Protein AF-A0A502JQS4-F1 (afdb_monomer)

Radius of gyration: 18.23 Å; Cα contacts (8 Å, |Δi|>4): 232; chains: 1; bounding box: 52×26×52 Å

pLDDT: mean 88.67, std 12.12, range [51.81, 98.12]

Secondary structure (DSSP, 8-state):
-HHHHHHHHHHTT--EEEEEEEEEEE-SS---TT-TTEEEEEEEEEEEEEEEESS---HHHHHHHHHTTSTTEEEEEEEEEEEEEETTEEEEEEEEEEEEETTSTT--

Organism: Haemophilus haemolyticus (NCBI:txid726)

Nearest PDB structures (foldseek):
  5crf-assembly1_A  TM=4.486E-01  e=1.349E+00  Mycobacterium tuberculosis H37Rv
  2c6w-assembly1_B  TM=3.025E-01  e=1.522E+00  Streptococcus pneumoniae R6
  1uyo-assembly1_X  TM=6.216E-01  e=7.267E+00  Neisseria meningitidis
  2olv-assembly2_B  TM=3.855E-01  e=5.380E+00  Staphylococcus aureus
  8yjx-assembly1_A  TM=2.049E-01  e=3.750E+00  Campylobacter jejuni

Solvent-accessible surface area (backbone atoms only — not comparable to full-atom values): 5845 Å² total; per-residue (Å²): 113,74,70,59,56,52,56,56,55,55,64,62,63,53,68,48,75,47,76,76,48,78,32,72,64,47,65,90,56,94,74,70,83,84,54,88,42,67,44,73,41,81,90,46,72,38,68,10,60,22,74,24,72,84,49,86,50,43,63,62,51,2,47,46,50,24,29,62,76,38,90,42,33,59,21,26,30,68,19,40,37,30,40,41,38,41,70,64,33,31,25,26,39,26,35,22,20,37,26,29,35,42,78,43,92,96,32,125

Mean predicted aligned error: 6.38 Å

Foldseek 3Di:
DVVVVVVVVVVLFDKDKFWPDWDQKFFPADDDPPQPQKDWPQVDKFKFKFKDQQDDEDPNRRQCRRQVVDPQFGIFGRKIWMWIDGNRMTIIMIIGTTIGGCPDPPRD

Structure (mmCIF, N/CA/C/O backbone):
data_AF-A0A502JQS4-F1
#
_entry.id   AF-A0A502JQS4-F1
#
loop_
_atom_site.group_PDB
_atom_site.id
_atom_site.type_symbol
_atom_site.label_atom_id
_atom_site.label_alt_id
_atom_site.label_comp_id
_atom_site.label_asym_id
_atom_site.label_entity_id
_atom_site.label_seq_id
_atom_site.pdbx_PDB_ins_code
_atom_site.Cartn_x
_atom_site.Cartn_y
_atom_site.Cartn_z
_atom_site.occupancy
_atom_site.B_iso_or_equiv
_atom_site.auth_seq_id
_atom_site.auth_comp_id
_atom_site.auth_asym_id
_atom_site.auth_atom_id
_atom_site.pdbx_PDB_model_num
ATOM 1 N N . MET A 1 1 ? 30.132 -11.925 -33.003 1.00 51.81 1 MET A N 1
ATOM 2 C CA . MET A 1 1 ? 29.009 -10.979 -33.219 1.00 51.81 1 MET A CA 1
ATOM 3 C C . MET A 1 1 ? 27.656 -11.490 -32.724 1.00 51.81 1 MET A C 1
ATOM 5 O O . MET A 1 1 ? 27.009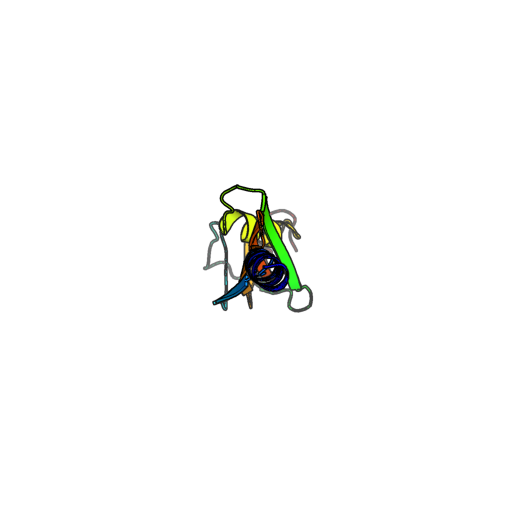 -10.747 -32.005 1.00 51.81 1 MET A O 1
ATOM 9 N N . LYS A 1 2 ? 27.235 -12.734 -33.017 1.00 53.19 2 LYS A N 1
ATOM 10 C CA . LYS A 1 2 ? 25.932 -13.275 -32.558 1.00 53.19 2 LYS A CA 1
ATOM 11 C C . LYS A 1 2 ? 25.766 -13.287 -31.022 1.00 53.19 2 LYS A C 1
ATOM 13 O O . LYS A 1 2 ? 24.746 -12.831 -30.525 1.00 53.19 2 LYS A O 1
ATOM 18 N N . SER A 1 3 ? 26.798 -13.691 -30.270 1.00 59.62 3 SER A N 1
ATOM 19 C CA . SER A 1 3 ? 26.733 -13.738 -28.794 1.00 59.62 3 SER A CA 1
ATOM 20 C C . SER A 1 3 ? 26.662 -12.371 -28.106 1.00 59.62 3 SER A C 1
ATOM 22 O O . SER A 1 3 ? 26.112 -12.282 -27.015 1.00 59.62 3 SER A O 1
ATOM 24 N N . LEU A 1 4 ? 27.178 -11.302 -28.726 1.00 59.28 4 LEU A N 1
ATOM 25 C CA . LEU A 1 4 ? 27.152 -9.956 -28.135 1.00 59.28 4 LEU A CA 1
ATOM 26 C C . LEU A 1 4 ? 25.752 -9.327 -28.250 1.00 59.28 4 LEU A C 1
ATOM 28 O O . LEU A 1 4 ? 25.286 -8.680 -27.320 1.00 59.28 4 LEU A O 1
ATOM 32 N N . VAL A 1 5 ? 25.047 -9.603 -29.355 1.00 64.75 5 VAL A N 1
ATOM 33 C CA . VAL A 1 5 ? 23.649 -9.186 -29.566 1.00 64.75 5 VAL A CA 1
ATOM 34 C C . VAL A 1 5 ? 22.713 -9.884 -28.574 1.00 64.75 5 VAL A C 1
ATOM 36 O O . VAL A 1 5 ? 21.841 -9.236 -28.001 1.00 64.75 5 VAL A O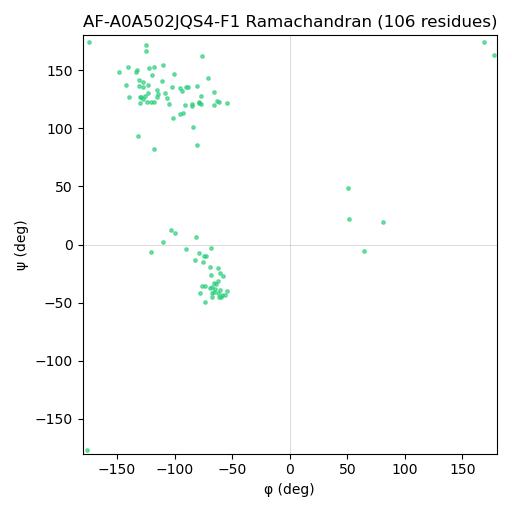 1
ATOM 39 N N . CYS A 1 6 ? 22.924 -11.177 -28.304 1.00 61.22 6 CYS A N 1
ATOM 40 C CA . CYS A 1 6 ? 22.145 -11.900 -27.296 1.00 61.22 6 CYS A CA 1
ATOM 41 C C . CYS A 1 6 ? 22.373 -11.360 -25.876 1.00 61.22 6 CYS A C 1
ATOM 43 O O . CYS A 1 6 ? 21.416 -11.247 -25.118 1.00 61.22 6 CYS A O 1
ATOM 45 N N . LEU A 1 7 ? 23.603 -10.979 -25.517 1.00 60.75 7 LEU A N 1
ATOM 46 C CA . LEU A 1 7 ? 23.906 -10.474 -24.174 1.00 60.75 7 LEU A CA 1
ATOM 47 C C . LEU A 1 7 ? 23.273 -9.093 -23.911 1.00 60.75 7 LEU A C 1
ATOM 49 O O . LEU A 1 7 ? 22.738 -8.856 -22.830 1.00 60.75 7 LEU A O 1
ATOM 53 N N . CYS A 1 8 ? 23.246 -8.214 -24.919 1.00 59.44 8 CYS A N 1
ATOM 54 C CA . CYS A 1 8 ? 22.521 -6.942 -24.847 1.00 59.44 8 CYS A CA 1
ATOM 55 C C . CYS A 1 8 ? 20.995 -7.137 -24.794 1.00 59.44 8 CYS A C 1
ATOM 57 O O . CYS A 1 8 ? 20.314 -6.418 -24.067 1.00 59.44 8 CYS A O 1
ATOM 59 N N . ALA A 1 9 ? 20.456 -8.128 -25.513 1.00 61.19 9 ALA A N 1
ATOM 60 C CA . ALA A 1 9 ? 19.024 -8.431 -25.498 1.00 61.19 9 ALA A CA 1
ATOM 61 C C . ALA A 1 9 ? 18.533 -8.937 -24.127 1.00 61.19 9 ALA A C 1
ATOM 63 O O . ALA A 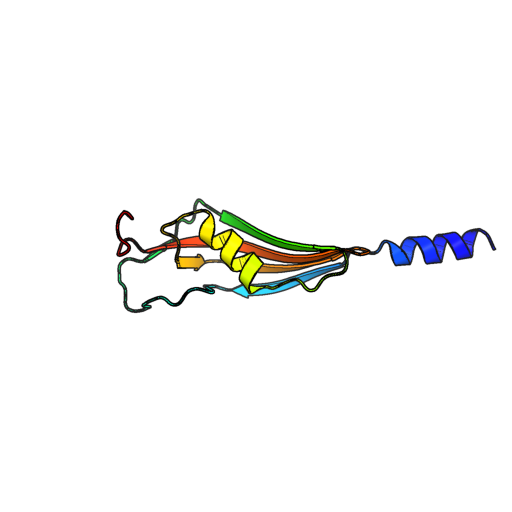1 9 ? 17.416 -8.621 -23.726 1.00 61.19 9 ALA A O 1
ATOM 64 N N . VAL A 1 10 ? 19.367 -9.669 -23.381 1.00 62.00 10 VAL A N 1
ATOM 65 C CA . VAL A 1 10 ? 19.018 -10.164 -22.036 1.00 62.00 10 VAL A CA 1
ATOM 66 C C . VAL A 1 10 ? 19.033 -9.037 -20.994 1.00 62.00 10 VAL A C 1
ATOM 68 O O . VAL A 1 10 ? 18.167 -9.005 -20.124 1.00 62.00 10 VAL A O 1
ATOM 71 N N . GLY A 1 11 ? 19.949 -8.067 -21.104 1.00 60.62 11 GLY A N 1
ATOM 72 C CA . GLY A 1 11 ? 19.983 -6.904 -20.202 1.00 60.62 11 GLY A CA 1
ATOM 73 C C . GLY A 1 11 ? 18.745 -6.003 -20.322 1.00 60.62 11 GLY A C 1
ATOM 74 O O . GLY A 1 11 ? 18.253 -5.481 -19.320 1.00 60.62 11 GLY A O 1
ATOM 75 N N . LEU A 1 12 ? 18.193 -5.895 -21.536 1.00 58.22 12 LEU A N 1
ATOM 76 C CA . LEU A 1 12 ? 16.967 -5.144 -21.832 1.00 58.22 12 LEU A CA 1
ATOM 77 C C . LEU A 1 12 ? 15.687 -5.814 -21.313 1.00 58.22 12 LEU A C 1
ATOM 79 O O . LEU A 1 12 ? 14.640 -5.178 -21.332 1.00 58.22 12 LEU A O 1
ATOM 83 N N . LEU A 1 13 ? 15.756 -7.066 -20.849 1.00 63.22 13 LEU A N 1
ATOM 84 C CA . LEU A 1 13 ? 14.628 -7.806 -20.272 1.00 63.22 13 LEU A CA 1
ATOM 85 C C . LEU A 1 13 ? 14.684 -7.886 -18.739 1.00 63.22 13 LEU A C 1
ATOM 87 O O . LEU A 1 13 ? 13.942 -8.658 -18.133 1.00 63.22 13 LEU A O 1
ATOM 91 N N . SER A 1 14 ? 15.555 -7.105 -18.095 1.00 69.38 14 SER A N 1
ATOM 92 C CA . SER A 1 14 ? 15.662 -7.116 -16.638 1.00 69.38 14 SER A CA 1
ATOM 93 C C . SER A 1 14 ? 14.384 -6.574 -15.982 1.00 69.38 14 SER A C 1
ATOM 95 O O . SER A 1 14 ? 13.967 -5.437 -16.194 1.00 69.38 14 SER A O 1
ATOM 97 N N . ALA A 1 15 ? 13.747 -7.423 -15.177 1.00 77.06 15 ALA A N 1
ATOM 98 C CA . ALA A 1 15 ? 12.687 -7.041 -14.258 1.00 77.06 15 ALA A CA 1
ATOM 99 C C . ALA A 1 15 ? 13.322 -6.688 -12.910 1.00 77.06 15 ALA A C 1
ATOM 101 O O . ALA A 1 15 ? 13.975 -7.526 -12.290 1.00 77.06 15 ALA A O 1
ATOM 102 N N . CYS A 1 16 ? 13.129 -5.461 -12.446 1.00 85.62 16 CYS A N 1
ATOM 103 C CA . CYS A 1 16 ? 13.545 -5.018 -11.126 1.00 85.62 16 CYS A CA 1
ATOM 104 C C . CYS A 1 16 ? 12.316 -4.925 -10.221 1.00 85.62 16 CYS A C 1
ATOM 106 O O . CYS A 1 16 ? 11.367 -4.199 -10.507 1.00 85.62 16 CYS A O 1
ATOM 108 N N . THR A 1 17 ? 12.325 -5.668 -9.120 1.00 92.88 17 THR A N 1
ATOM 109 C CA . THR A 1 17 ? 11.334 -5.521 -8.051 1.00 92.88 17 THR A CA 1
ATOM 110 C C . THR A 1 17 ? 12.080 -5.169 -6.777 1.00 92.88 17 THR A C 1
ATOM 112 O O . THR A 1 17 ? 12.962 -5.916 -6.360 1.00 92.88 17 THR A O 1
ATOM 115 N N . ALA A 1 18 ? 11.739 -4.036 -6.168 1.00 94.25 18 ALA A N 1
ATOM 116 C CA . ALA A 1 18 ? 12.374 -3.569 -4.944 1.00 94.25 18 ALA A CA 1
ATOM 117 C C . ALA A 1 18 ? 11.319 -3.168 -3.915 1.00 94.25 18 ALA A C 1
ATOM 119 O O . ALA A 1 18 ? 10.334 -2.498 -4.230 1.00 94.25 18 ALA A O 1
ATOM 120 N N . ARG A 1 19 ? 11.527 -3.573 -2.664 1.00 95.56 19 ARG A N 1
ATOM 121 C CA . ARG A 1 19 ? 10.678 -3.152 -1.552 1.00 95.56 19 ARG A CA 1
ATOM 122 C C . ARG A 1 19 ? 11.084 -1.740 -1.135 1.00 95.56 19 ARG A C 1
ATOM 124 O O . ARG A 1 19 ? 12.245 -1.507 -0.820 1.00 95.56 19 ARG A O 1
ATOM 131 N N . ILE A 1 20 ? 10.132 -0.812 -1.158 1.00 95.38 20 ILE A N 1
ATOM 132 C CA . ILE A 1 20 ? 10.344 0.575 -0.722 1.00 95.38 20 ILE A CA 1
ATOM 133 C C . ILE A 1 20 ? 10.337 0.641 0.801 1.00 95.38 20 ILE A C 1
ATOM 135 O O . ILE A 1 20 ? 11.162 1.330 1.393 1.00 95.38 20 ILE A O 1
ATOM 139 N N . GLY A 1 21 ? 9.413 -0.080 1.432 1.00 97.06 21 GLY A N 1
ATOM 140 C CA . GLY A 1 21 ? 9.326 -0.121 2.881 1.00 97.06 21 GLY A CA 1
ATOM 141 C C . GLY A 1 21 ? 8.161 -0.953 3.388 1.00 97.06 21 GLY A C 1
ATOM 142 O O . GLY A 1 21 ? 7.211 -1.244 2.653 1.00 97.06 21 GLY A O 1
ATOM 143 N N . ASP A 1 22 ? 8.275 -1.294 4.665 1.00 97.62 22 ASP A N 1
ATOM 144 C CA . ASP A 1 22 ? 7.251 -1.939 5.472 1.00 97.62 22 ASP A CA 1
ATOM 145 C C . ASP A 1 22 ? 6.712 -0.903 6.470 1.00 97.62 22 ASP A C 1
ATOM 147 O O . ASP A 1 22 ? 7.475 -0.204 7.140 1.00 97.62 22 ASP A O 1
ATOM 151 N N . PHE A 1 23 ? 5.392 -0.771 6.546 1.00 97.00 23 PHE A N 1
ATOM 152 C CA . PHE A 1 23 ? 4.700 0.258 7.312 1.00 97.00 23 PHE A CA 1
ATOM 153 C C . PHE A 1 23 ? 3.700 -0.389 8.264 1.00 97.00 23 PHE A C 1
ATOM 155 O O . PHE A 1 23 ? 2.814 -1.133 7.848 1.00 97.00 23 PHE A O 1
ATOM 162 N N . THR A 1 24 ? 3.766 -0.045 9.550 1.00 95.50 24 THR A N 1
ATOM 163 C CA . THR A 1 24 ? 2.776 -0.513 10.533 1.00 95.50 24 THR A CA 1
ATOM 164 C C . THR A 1 24 ? 1.364 -0.047 10.181 1.00 95.50 24 THR A C 1
ATOM 166 O O . THR A 1 24 ? 0.412 -0.813 10.321 1.00 95.50 24 THR A O 1
ATOM 169 N N . ALA A 1 25 ? 1.239 1.194 9.704 1.00 94.50 25 ALA A N 1
ATOM 170 C CA . ALA A 1 25 ? 0.004 1.781 9.207 1.00 94.50 25 ALA A CA 1
ATOM 171 C C . ALA A 1 25 ? 0.300 2.672 7.993 1.00 94.50 25 ALA A C 1
ATOM 173 O O . ALA A 1 25 ? 1.263 3.438 8.005 1.00 94.50 25 ALA A O 1
ATOM 174 N N . LEU A 1 26 ? -0.532 2.578 6.958 1.00 96.19 26 LEU A N 1
ATOM 175 C CA . LEU A 1 26 ? -0.410 3.349 5.724 1.00 96.19 26 LEU A CA 1
ATOM 176 C C . LEU A 1 26 ? -1.795 3.795 5.254 1.00 96.19 26 LEU A C 1
ATOM 178 O O . LEU A 1 26 ? -2.702 2.981 5.096 1.00 96.19 26 LEU A O 1
ATOM 182 N N . THR A 1 27 ? -1.968 5.091 5.009 1.00 94.81 27 THR A N 1
ATOM 183 C CA . THR A 1 27 ? -3.198 5.625 4.422 1.00 94.81 27 THR A CA 1
ATOM 184 C C . THR A 1 27 ? -2.920 6.851 3.565 1.00 94.81 27 THR A C 1
ATOM 186 O O . THR A 1 27 ? -2.001 7.625 3.818 1.00 94.81 27 THR A O 1
ATOM 189 N N . THR A 1 28 ? -3.741 7.010 2.538 1.00 95.56 28 THR A N 1
ATOM 190 C CA . THR A 1 28 ? -3.825 8.161 1.631 1.00 95.56 28 THR A CA 1
ATOM 191 C C . THR A 1 28 ? -5.115 8.956 1.834 1.00 95.56 28 THR A C 1
ATOM 193 O O . THR A 1 28 ? -5.372 9.912 1.094 1.00 95.56 28 THR A O 1
ATOM 196 N N . LYS A 1 29 ? -5.950 8.547 2.798 1.00 89.25 29 LYS A N 1
ATOM 197 C CA . LYS A 1 29 ? -7.189 9.219 3.189 1.00 89.25 29 LYS A CA 1
ATOM 198 C C . LYS A 1 29 ? -6.949 10.041 4.452 1.00 89.25 29 LYS A C 1
ATOM 200 O O . LYS A 1 29 ? -6.202 9.636 5.337 1.00 89.25 29 LYS A O 1
ATOM 205 N N . ASN A 1 30 ? -7.639 11.172 4.557 1.00 89.44 30 ASN A N 1
ATOM 206 C CA . ASN A 1 30 ? -7.681 11.940 5.797 1.00 89.44 30 ASN A CA 1
ATOM 207 C C . ASN A 1 30 ? -8.634 11.247 6.771 1.00 89.44 30 ASN A C 1
ATOM 209 O O . ASN A 1 30 ? -9.804 11.041 6.442 1.00 89.44 30 ASN A O 1
ATOM 213 N N . ILE A 1 31 ? -8.126 10.864 7.940 1.00 88.31 31 ILE A N 1
ATOM 214 C CA . ILE A 1 31 ? -8.865 10.086 8.938 1.00 88.31 31 ILE A CA 1
ATOM 215 C C . ILE A 1 31 ? -8.692 10.714 10.318 1.00 88.31 31 ILE A C 1
ATOM 217 O O . ILE A 1 31 ? -7.658 11.315 10.607 1.00 88.31 31 ILE A O 1
ATOM 221 N N . ASN A 1 32 ? -9.697 10.563 11.179 1.00 86.69 32 ASN A N 1
ATOM 222 C CA . ASN A 1 32 ? -9.604 11.002 12.566 1.00 86.69 32 ASN A CA 1
ATOM 223 C C . ASN A 1 32 ? -8.922 9.923 13.418 1.00 86.69 32 ASN A C 1
ATOM 225 O O . ASN A 1 32 ? -9.577 8.962 13.813 1.00 86.69 32 ASN A O 1
ATOM 229 N N . LEU A 1 33 ? -7.636 10.094 13.725 1.00 85.00 33 LEU A N 1
ATOM 230 C CA . LEU A 1 33 ? -6.857 9.134 14.520 1.00 85.00 33 LEU A CA 1
ATOM 231 C C . LEU A 1 33 ? -7.380 8.943 15.955 1.00 85.00 33 LEU A C 1
ATOM 233 O O . LEU A 1 33 ? -7.131 7.893 16.541 1.00 85.00 33 LEU A O 1
ATOM 237 N N . ASP A 1 34 ? -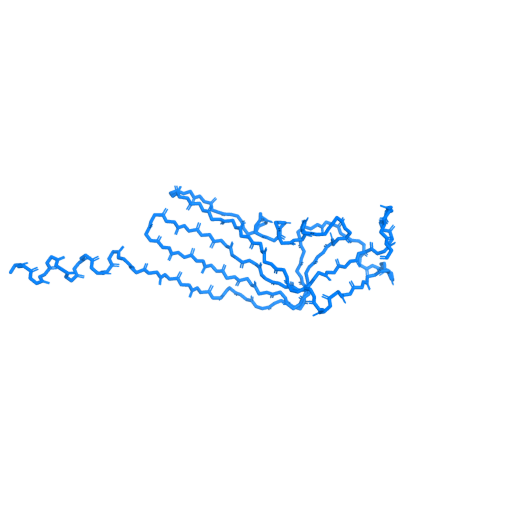8.155 9.893 16.488 1.00 85.44 34 ASP A N 1
ATOM 238 C CA . ASP A 1 34 ? -8.775 9.785 17.816 1.00 85.44 34 ASP A CA 1
ATOM 239 C C . ASP A 1 34 ? -10.030 8.892 17.818 1.00 85.44 34 ASP A C 1
ATOM 241 O O . ASP A 1 34 ? -10.601 8.598 18.874 1.00 85.44 34 ASP A O 1
ATOM 245 N N . SER A 1 35 ? -10.490 8.448 16.641 1.00 78.62 35 SER A N 1
ATOM 246 C CA . SER A 1 35 ? -11.619 7.528 16.529 1.00 78.62 35 SER A CA 1
ATOM 247 C C . SER A 1 35 ? -11.287 6.193 17.196 1.00 78.62 35 SER A C 1
ATOM 249 O O . SER A 1 35 ? -10.350 5.489 16.828 1.00 78.62 35 SER A O 1
ATOM 251 N N . LYS A 1 36 ? -12.117 5.786 18.160 1.00 79.31 36 LYS A N 1
ATOM 252 C CA . LYS A 1 36 ? -12.006 4.475 18.826 1.00 79.31 36 LYS A CA 1
ATOM 253 C C . LYS A 1 36 ? -12.640 3.335 18.020 1.00 79.31 36 LYS A C 1
ATOM 255 O O . LYS A 1 36 ? -12.736 2.216 18.514 1.00 79.31 36 LYS A O 1
ATOM 260 N N . ASN A 1 37 ? -13.083 3.615 16.794 1.00 88.00 37 ASN A N 1
ATOM 261 C CA . ASN A 1 37 ? -13.863 2.695 15.966 1.00 88.00 37 ASN A CA 1
ATOM 262 C C . ASN A 1 37 ? -13.029 1.969 14.899 1.00 88.00 37 ASN A C 1
ATOM 264 O O . ASN A 1 37 ? -13.600 1.303 14.031 1.00 88.00 37 ASN A O 1
ATOM 268 N N . PHE A 1 38 ? -11.698 2.083 14.956 1.00 91.50 38 PHE A N 1
ATOM 269 C CA . PHE A 1 38 ? -10.811 1.396 14.026 1.00 91.50 38 PHE A CA 1
ATOM 270 C C . PHE A 1 38 ? -10.651 -0.081 14.369 1.00 91.50 38 PHE A C 1
ATOM 272 O O . PHE A 1 38 ? -10.279 -0.447 15.485 1.00 91.50 38 PHE A O 1
ATOM 279 N N . VAL A 1 39 ? -10.880 -0.938 13.378 1.00 92.31 39 VAL A N 1
ATOM 280 C CA . VAL A 1 39 ? -10.692 -2.384 13.491 1.00 92.31 39 VAL A CA 1
ATOM 281 C C . VAL A 1 39 ? -9.846 -2.881 12.333 1.00 92.31 39 VAL A C 1
ATOM 283 O O . VAL A 1 39 ? -10.158 -2.645 11.170 1.00 92.31 39 VAL A O 1
ATOM 286 N N . VAL A 1 40 ? -8.776 -3.603 12.656 1.00 90.81 40 VAL A N 1
ATOM 287 C CA . VAL A 1 40 ? -7.927 -4.255 11.658 1.00 90.81 40 VAL A CA 1
ATOM 288 C C . VAL A 1 40 ? -8.518 -5.614 11.286 1.00 90.81 40 VAL A C 1
ATOM 290 O O . VAL A 1 40 ? -8.593 -6.506 12.135 1.00 90.81 40 VAL A O 1
ATOM 293 N N . LYS A 1 41 ? -8.870 -5.803 10.011 1.00 88.69 41 LYS A N 1
ATOM 294 C CA . LYS A 1 41 ? -9.222 -7.115 9.445 1.00 88.69 41 LYS A CA 1
ATOM 295 C C . LYS A 1 41 ? -7.948 -7.896 9.113 1.00 88.69 41 LYS A C 1
ATOM 297 O O . LYS A 1 41 ? -7.438 -7.823 8.000 1.00 88.69 41 LYS A O 1
ATOM 302 N N . ARG A 1 42 ? -7.395 -8.607 10.102 1.00 83.94 42 ARG A N 1
ATOM 303 C CA . ARG A 1 42 ? -6.122 -9.352 9.966 1.00 83.94 42 ARG A CA 1
ATOM 304 C C . ARG A 1 42 ? -6.199 -10.576 9.050 1.00 83.94 42 ARG A C 1
ATOM 306 O O . ARG A 1 42 ? -5.170 -11.065 8.610 1.00 83.94 42 ARG A O 1
ATOM 313 N N . ASP A 1 43 ? -7.399 -11.074 8.794 1.00 83.12 43 ASP A N 1
ATOM 314 C CA . ASP A 1 43 ? -7.681 -12.190 7.888 1.00 83.12 43 ASP A CA 1
ATOM 315 C C . ASP A 1 43 ? -7.759 -11.763 6.414 1.00 83.12 43 ASP A C 1
ATOM 317 O O . ASP A 1 43 ? -7.739 -12.607 5.521 1.00 83.12 43 ASP A O 1
ATOM 321 N N . THR A 1 44 ? -7.833 -10.456 6.148 1.00 80.38 44 THR A N 1
ATOM 322 C CA . THR A 1 44 ? -8.083 -9.909 4.817 1.00 80.38 44 THR A CA 1
ATOM 323 C C . THR A 1 44 ? -6.894 -9.063 4.368 1.00 80.38 44 THR A C 1
ATOM 325 O O . THR A 1 44 ? -6.908 -7.832 4.475 1.00 80.38 44 THR A O 1
ATOM 328 N N . ARG A 1 45 ? -5.857 -9.730 3.847 1.00 94.19 45 ARG A N 1
ATOM 329 C CA . ARG A 1 45 ? -4.745 -9.055 3.168 1.00 94.19 45 ARG A CA 1
ATOM 330 C C . ARG A 1 45 ? -5.171 -8.688 1.750 1.00 94.19 45 ARG A C 1
ATOM 332 O O . ARG A 1 45 ? -5.560 -9.552 0.969 1.00 94.19 45 ARG A O 1
ATOM 339 N N . VAL A 1 46 ? -5.110 -7.404 1.427 1.00 97.12 46 VAL A N 1
ATOM 340 C CA . VAL A 1 46 ? -5.474 -6.865 0.116 1.00 97.12 46 VAL A CA 1
ATOM 341 C C . VAL A 1 46 ? -4.244 -6.388 -0.634 1.00 97.12 46 VAL A C 1
ATOM 343 O O . VAL A 1 46 ? -3.258 -5.983 -0.021 1.00 97.12 46 VAL A O 1
ATOM 346 N N . THR A 1 47 ? -4.352 -6.376 -1.961 1.00 97.81 47 THR A N 1
ATOM 347 C CA . THR A 1 47 ? -3.345 -5.826 -2.869 1.00 97.81 47 THR A CA 1
ATOM 348 C C . THR A 1 47 ? -3.981 -4.751 -3.744 1.00 97.81 47 THR A C 1
ATOM 350 O O . THR A 1 47 ? -5.094 -4.917 -4.259 1.00 97.81 47 THR A O 1
ATOM 353 N N . GLY A 1 48 ? -3.264 -3.647 -3.918 1.00 97.56 48 GLY A N 1
ATOM 354 C CA . GLY A 1 48 ? -3.576 -2.579 -4.856 1.00 97.56 48 GLY A CA 1
ATOM 355 C C . GLY A 1 48 ? -2.341 -2.222 -5.665 1.00 97.56 48 GLY A C 1
ATOM 356 O O . GLY A 1 48 ? -1.222 -2.226 -5.156 1.00 97.56 48 GLY A O 1
ATOM 357 N N . GLU A 1 49 ? -2.544 -1.940 -6.945 1.00 97.38 49 GLU A N 1
ATOM 358 C CA . GLU A 1 49 ? -1.459 -1.678 -7.883 1.00 97.38 49 GLU A CA 1
ATOM 359 C C . GLU A 1 49 ? -1.776 -0.441 -8.723 1.00 97.38 49 GLU A C 1
ATOM 361 O O . GLU A 1 49 ? -2.938 -0.170 -9.036 1.00 97.38 49 GLU A O 1
ATOM 366 N N . ASP A 1 50 ? -0.738 0.296 -9.108 1.00 97.38 50 ASP A N 1
ATOM 367 C CA . ASP A 1 50 ? -0.802 1.293 -10.175 1.00 97.38 50 ASP A CA 1
ATOM 368 C C . ASP A 1 50 ? 0.378 1.065 -11.122 1.00 97.38 50 ASP A C 1
ATOM 370 O O . ASP A 1 50 ? 1.487 1.540 -10.882 1.00 97.38 50 ASP A O 1
ATOM 374 N N . MET A 1 51 ? 0.132 0.280 -12.173 1.00 95.62 51 MET A N 1
ATOM 375 C CA . MET A 1 51 ? 1.097 -0.054 -13.223 1.00 95.62 51 MET A CA 1
ATOM 376 C C . MET A 1 51 ? 0.803 0.778 -14.474 1.00 95.62 51 MET A C 1
ATOM 378 O O . MET A 1 51 ? -0.352 0.895 -14.892 1.00 95.62 51 MET A O 1
ATOM 382 N N . LYS A 1 52 ? 1.841 1.344 -15.097 1.00 96.25 52 LYS A N 1
ATOM 383 C CA . LYS A 1 52 ? 1.729 2.146 -16.324 1.00 96.25 52 LYS A CA 1
ATOM 384 C C . LYS A 1 52 ? 2.686 1.641 -17.397 1.00 96.25 52 LYS A C 1
ATOM 386 O O . LYS A 1 52 ? 3.839 1.339 -17.102 1.00 96.25 52 LYS A O 1
ATOM 391 N N . PHE A 1 53 ? 2.209 1.612 -18.641 1.00 94.06 53 PHE A N 1
ATOM 392 C CA . PHE A 1 53 ? 3.042 1.444 -19.832 1.00 94.06 53 PHE A CA 1
ATOM 393 C C . PHE A 1 53 ? 3.580 2.808 -20.266 1.00 94.06 53 PHE A C 1
ATOM 395 O O . PHE A 1 53 ? 2.783 3.709 -20.524 1.00 94.06 53 PHE A O 1
ATOM 402 N N . LEU A 1 54 ? 4.904 2.976 -20.314 1.00 90.06 54 LEU A N 1
ATOM 403 C CA . LEU A 1 54 ? 5.589 4.226 -20.688 1.00 90.06 54 LEU A CA 1
ATOM 404 C C . LEU A 1 54 ? 5.108 5.483 -19.928 1.00 90.06 54 LEU A C 1
ATOM 406 O O . LEU A 1 54 ? 5.276 6.605 -20.399 1.00 90.06 54 LEU A O 1
ATOM 410 N N . GLY A 1 55 ? 4.503 5.302 -18.753 1.00 91.88 55 GLY A N 1
ATOM 411 C CA . GLY A 1 55 ? 3.893 6.368 -17.962 1.00 91.88 55 GLY A CA 1
ATOM 412 C C . GLY A 1 55 ? 4.445 6.438 -16.544 1.00 91.88 55 GLY A C 1
ATOM 413 O O . GLY A 1 55 ? 5.184 5.562 -16.092 1.00 91.88 55 GLY A O 1
ATOM 414 N N . ILE A 1 56 ? 4.057 7.491 -15.824 1.00 92.69 56 ILE A N 1
ATOM 415 C CA . ILE A 1 56 ? 4.462 7.705 -14.434 1.00 92.69 56 ILE A CA 1
ATOM 416 C C . ILE A 1 56 ? 3.367 7.144 -13.511 1.00 92.69 56 ILE A C 1
ATOM 418 O O . ILE A 1 56 ? 2.256 7.677 -13.500 1.00 92.69 56 ILE A O 1
ATOM 422 N N . PRO A 1 57 ? 3.641 6.062 -12.764 1.00 95.75 57 PRO A N 1
ATOM 423 C CA . PRO A 1 57 ? 2.719 5.517 -11.779 1.00 95.75 57 PRO A CA 1
ATOM 424 C C . PRO A 1 57 ? 2.707 6.380 -10.515 1.00 95.75 57 PRO A C 1
ATOM 426 O O . PRO A 1 57 ? 3.631 7.153 -10.257 1.00 95.75 57 PRO A O 1
ATOM 429 N N . ASN A 1 58 ? 1.674 6.225 -9.693 1.00 96.00 58 ASN A N 1
ATOM 430 C CA . ASN A 1 58 ? 1.511 6.971 -8.456 1.00 96.00 58 ASN A CA 1
ATOM 431 C C . ASN A 1 58 ? 1.271 6.027 -7.271 1.00 96.00 58 ASN A C 1
ATOM 433 O O . ASN A 1 58 ? 0.326 5.239 -7.265 1.00 96.00 58 ASN A O 1
ATOM 437 N N . ILE A 1 59 ? 2.100 6.159 -6.230 1.00 96.31 59 ILE A N 1
ATOM 438 C CA . ILE A 1 59 ? 1.957 5.408 -4.974 1.00 96.31 59 ILE A CA 1
ATOM 439 C C . ILE A 1 59 ? 0.557 5.608 -4.387 1.00 96.31 59 ILE A C 1
ATOM 441 O O . ILE A 1 59 ? -0.058 4.645 -3.937 1.00 96.31 59 ILE A O 1
ATOM 445 N N . LYS A 1 60 ? 0.016 6.835 -4.448 1.00 97.00 60 LYS A N 1
ATOM 446 C CA . LYS A 1 60 ? -1.327 7.140 -3.951 1.00 97.00 60 LYS A CA 1
ATOM 447 C C . LYS A 1 60 ? -2.384 6.253 -4.599 1.00 97.00 60 LYS A C 1
ATOM 449 O O . LYS A 1 60 ? -3.238 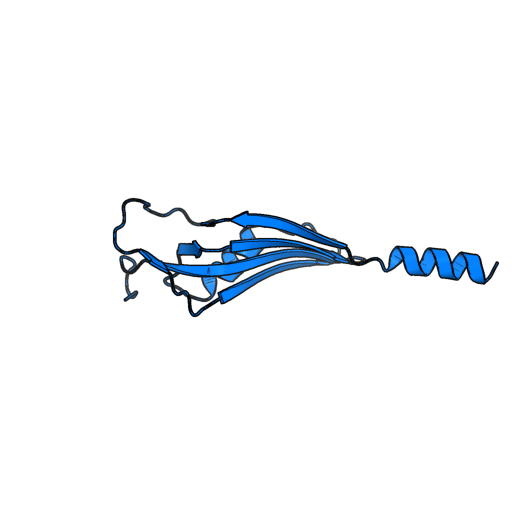5.745 -3.887 1.00 97.00 60 LYS A O 1
ATOM 454 N N . ASN A 1 61 ? -2.305 6.038 -5.910 1.00 97.56 61 ASN A N 1
ATOM 455 C CA . ASN A 1 61 ? -3.268 5.205 -6.624 1.00 97.56 61 ASN A CA 1
ATOM 456 C C . ASN A 1 61 ? -3.149 3.736 -6.207 1.00 97.56 61 ASN A C 1
ATOM 458 O O . ASN A 1 61 ? -4.166 3.091 -5.989 1.00 97.56 61 ASN A O 1
ATOM 462 N N . ALA A 1 62 ? -1.929 3.214 -6.046 1.00 97.69 62 ALA A N 1
ATOM 463 C CA . ALA A 1 62 ? -1.724 1.839 -5.587 1.00 97.69 62 ALA A CA 1
ATOM 464 C C . ALA A 1 62 ? -2.316 1.616 -4.183 1.00 97.69 62 ALA A C 1
ATOM 466 O O . ALA A 1 62 ? -3.043 0.646 -3.961 1.00 97.69 62 ALA A O 1
ATOM 467 N N . VAL A 1 63 ? -2.076 2.555 -3.262 1.00 97.75 63 VAL A N 1
ATOM 468 C CA . VAL A 1 63 ? -2.632 2.522 -1.901 1.00 97.75 63 VAL A CA 1
ATOM 469 C C . VAL A 1 63 ? -4.154 2.709 -1.918 1.00 97.75 63 VAL A C 1
ATOM 471 O O . VAL A 1 63 ? -4.866 1.945 -1.272 1.00 97.75 63 VAL A O 1
ATOM 474 N N . ASP A 1 64 ? -4.679 3.670 -2.685 1.00 97.38 64 ASP A N 1
ATOM 475 C CA . ASP A 1 64 ? -6.123 3.895 -2.825 1.00 97.38 64 ASP A CA 1
ATOM 476 C C . ASP A 1 64 ? -6.821 2.647 -3.381 1.00 97.38 64 ASP A C 1
ATOM 478 O O . ASP A 1 64 ? -7.832 2.224 -2.826 1.00 97.38 64 ASP A O 1
ATOM 482 N N . ASN A 1 65 ? -6.259 2.014 -4.415 1.00 97.69 65 ASN A N 1
ATOM 483 C CA . ASN A 1 65 ? -6.791 0.793 -5.023 1.00 97.69 65 ASN A CA 1
ATOM 484 C C . ASN A 1 65 ? -6.813 -0.389 -4.040 1.00 97.69 65 ASN A C 1
ATOM 486 O O . ASN A 1 65 ? -7.688 -1.252 -4.142 1.00 97.69 65 ASN A O 1
ATOM 490 N N . ALA A 1 66 ? -5.869 -0.437 -3.093 1.00 97.38 66 ALA A N 1
ATOM 491 C CA . ALA A 1 66 ? -5.860 -1.420 -2.013 1.00 97.38 66 ALA A CA 1
ATOM 492 C C . ALA A 1 66 ? -6.935 -1.099 -0.961 1.00 97.38 66 ALA A C 1
ATOM 494 O O . ALA A 1 66 ? -7.738 -1.961 -0.612 1.00 97.38 66 ALA A O 1
ATOM 495 N N . ILE A 1 67 ? -6.998 0.150 -0.487 1.00 96.12 67 ILE A N 1
ATOM 496 C CA . ILE A 1 67 ? -7.969 0.585 0.528 1.00 96.12 67 ILE A CA 1
ATOM 497 C C . ILE A 1 67 ? -9.405 0.447 0.001 1.00 96.12 67 ILE A C 1
ATOM 499 O O . ILE A 1 67 ? -10.282 -0.022 0.713 1.00 96.12 67 ILE A O 1
ATOM 503 N N . GLN A 1 68 ? -9.668 0.802 -1.257 1.00 95.19 68 GLN A N 1
ATOM 504 C CA . GLN A 1 68 ? -11.012 0.793 -1.849 1.00 95.19 68 GLN A CA 1
ATOM 505 C C . GLN A 1 68 ? -11.612 -0.607 -2.053 1.00 95.19 68 GLN A C 1
ATOM 507 O O . GLN A 1 68 ? -12.775 -0.710 -2.444 1.00 95.19 68 GLN A O 1
ATOM 512 N N . LYS A 1 69 ? -10.874 -1.686 -1.753 1.00 95.31 69 LYS A N 1
ATOM 513 C CA . LYS A 1 69 ? -11.424 -3.052 -1.727 1.00 95.31 69 LYS A CA 1
ATOM 514 C C . LYS A 1 69 ? -12.557 -3.210 -0.711 1.00 95.31 69 LYS A C 1
ATOM 516 O O . LYS A 1 69 ? -13.410 -4.072 -0.896 1.00 95.31 69 LYS A O 1
ATOM 521 N N . ASP A 1 70 ? -12.594 -2.366 0.320 1.00 94.12 70 ASP A N 1
ATOM 522 C CA . ASP A 1 70 ? -13.718 -2.259 1.247 1.00 94.12 70 ASP A CA 1
ATOM 523 C C . ASP A 1 70 ? -14.111 -0.783 1.399 1.00 94.12 70 ASP A C 1
ATOM 525 O O . ASP A 1 70 ? -13.288 0.078 1.713 1.00 94.12 70 ASP A O 1
ATOM 529 N N . LYS A 1 71 ? -15.395 -0.473 1.193 1.00 92.44 71 LYS A N 1
ATOM 530 C CA . LYS A 1 71 ? -15.928 0.894 1.329 1.00 92.44 71 LYS A CA 1
ATOM 531 C C . LYS A 1 71 ? -15.702 1.479 2.729 1.00 92.44 71 LYS A C 1
ATOM 533 O O . LYS A 1 71 ? -15.626 2.695 2.877 1.00 92.44 71 LYS A O 1
ATOM 538 N N . CYS A 1 72 ? -15.608 0.613 3.737 1.00 93.38 72 CYS A N 1
ATOM 539 C CA . CYS A 1 72 ? -15.419 0.974 5.133 1.00 93.38 72 CYS A CA 1
ATOM 540 C C . CYS A 1 72 ? -13.944 1.072 5.521 1.00 93.38 72 CYS A C 1
ATOM 542 O O . CYS A 1 72 ? -13.630 1.432 6.656 1.00 93.38 72 CYS A O 1
ATOM 544 N N . ALA A 1 73 ? -13.031 0.752 4.602 1.00 94.62 73 ALA A N 1
ATOM 545 C CA . ALA A 1 73 ? -11.615 0.868 4.855 1.00 94.62 73 ALA A CA 1
ATOM 546 C C . ALA A 1 73 ? -11.117 2.303 4.689 1.00 94.62 73 ALA A C 1
ATOM 548 O O . ALA A 1 73 ? -11.415 3.040 3.734 1.00 94.62 73 ALA A O 1
ATOM 549 N N . VAL A 1 74 ? -10.288 2.669 5.653 1.00 95.00 74 VAL A N 1
ATOM 550 C CA . VAL A 1 74 ? -9.702 3.995 5.798 1.00 95.00 74 VAL A CA 1
ATOM 551 C C . VAL A 1 74 ? -8.178 3.964 5.761 1.00 95.00 74 VAL A C 1
ATOM 553 O O . VAL A 1 74 ? -7.550 5.015 5.718 1.00 95.00 74 VAL A O 1
ATOM 556 N N . GLY A 1 75 ? -7.578 2.775 5.741 1.00 95.56 75 GLY A N 1
ATOM 557 C CA . GLY A 1 75 ? -6.136 2.582 5.686 1.00 95.56 75 GLY A CA 1
ATOM 558 C C . GLY A 1 75 ? -5.757 1.110 5.584 1.00 95.56 75 GLY A C 1
ATOM 559 O O . GLY A 1 75 ? -6.617 0.229 5.518 1.00 95.56 75 GLY A O 1
ATOM 560 N N . LEU A 1 76 ? -4.455 0.865 5.601 1.00 97.12 76 LEU A N 1
ATOM 561 C CA . LEU A 1 76 ? -3.834 -0.447 5.660 1.00 97.12 76 LEU A CA 1
ATOM 562 C C . LEU A 1 76 ? -2.974 -0.542 6.917 1.00 97.12 76 LEU A C 1
ATOM 564 O O . LEU A 1 76 ? -2.361 0.437 7.335 1.00 97.12 76 LEU A O 1
ATOM 568 N N . SER A 1 77 ? -2.911 -1.730 7.494 1.00 96.31 77 SER A N 1
ATOM 569 C CA . SER A 1 77 ? -1.985 -2.106 8.559 1.00 96.31 77 SER A CA 1
ATOM 570 C C . SER A 1 77 ? -1.083 -3.229 8.069 1.00 96.31 77 SER A C 1
ATOM 572 O O . SER A 1 77 ? -1.497 -3.990 7.193 1.00 96.31 77 SER A O 1
ATOM 574 N N . ASP A 1 78 ? 0.125 -3.336 8.626 1.00 96.50 78 ASP A N 1
ATOM 575 C CA . ASP A 1 78 ? 1.138 -4.288 8.138 1.00 96.50 78 ASP A CA 1
ATOM 576 C C . ASP A 1 78 ? 1.326 -4.174 6.609 1.00 96.50 78 ASP A C 1
ATOM 578 O O . ASP A 1 78 ? 1.211 -5.133 5.834 1.00 96.50 78 ASP A O 1
ATOM 582 N N . ALA A 1 79 ? 1.486 -2.926 6.167 1.00 97.25 79 ALA A N 1
ATOM 583 C CA . ALA A 1 79 ? 1.480 -2.564 4.768 1.00 97.25 79 ALA A CA 1
ATOM 584 C C . ALA A 1 79 ? 2.881 -2.666 4.162 1.00 97.25 79 ALA A C 1
ATOM 586 O O . ALA A 1 79 ? 3.853 -2.180 4.730 1.00 97.25 79 ALA A O 1
ATOM 587 N N . VAL A 1 80 ? 2.976 -3.248 2.974 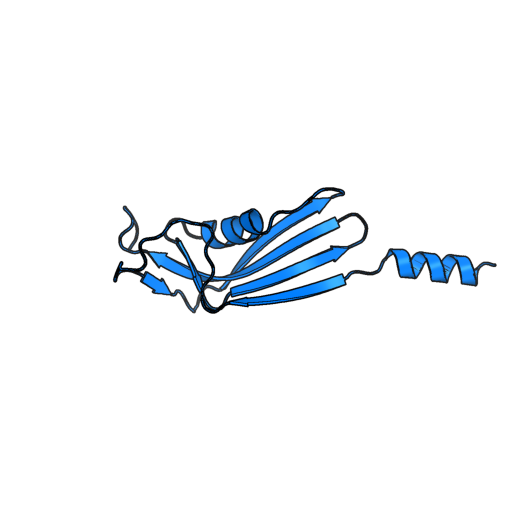1.00 98.06 80 VAL A N 1
ATOM 588 C CA . VAL A 1 80 ? 4.221 -3.418 2.224 1.00 98.06 80 VAL A CA 1
ATOM 589 C C . VAL A 1 80 ? 4.090 -2.652 0.922 1.00 98.06 80 VAL A C 1
ATOM 591 O O . VAL A 1 80 ? 3.178 -2.916 0.138 1.00 98.06 80 VAL A O 1
ATOM 594 N N . LEU A 1 81 ? 5.009 -1.720 0.674 1.00 97.94 81 LEU A N 1
ATOM 595 C CA . LEU A 1 81 ? 5.077 -0.985 -0.584 1.00 97.94 81 LEU A CA 1
ATOM 596 C C . LEU A 1 81 ? 6.264 -1.476 -1.407 1.00 97.94 81 LEU A C 1
ATOM 598 O O . LEU A 1 81 ? 7.409 -1.476 -0.955 1.00 97.94 81 LEU A O 1
ATOM 602 N N . THR A 1 82 ? 5.990 -1.860 -2.645 1.00 98.00 82 THR A N 1
ATOM 603 C CA . THR A 1 82 ? 6.967 -2.413 -3.579 1.00 98.00 82 THR A CA 1
ATOM 604 C C . THR A 1 82 ? 6.911 -1.638 -4.886 1.00 98.00 82 THR A C 1
ATOM 606 O O . THR A 1 82 ? 5.829 -1.364 -5.403 1.00 98.00 82 THR A O 1
ATOM 609 N N . ILE A 1 83 ? 8.071 -1.293 -5.439 1.00 96.19 83 ILE A N 1
ATOM 610 C CA . ILE A 1 83 ? 8.188 -0.813 -6.815 1.00 96.19 83 ILE A CA 1
ATOM 611 C C . ILE A 1 83 ? 8.495 -1.998 -7.727 1.00 96.19 83 ILE A C 1
ATOM 613 O O . ILE A 1 83 ? 9.379 -2.809 -7.441 1.00 96.19 83 ILE A O 1
ATOM 617 N N . LYS A 1 84 ? 7.752 -2.099 -8.826 1.00 95.06 84 LYS A N 1
ATOM 618 C CA . LYS A 1 84 ? 7.987 -3.058 -9.904 1.00 95.06 84 LYS A CA 1
ATOM 619 C C . LYS A 1 84 ? 8.348 -2.278 -11.160 1.00 95.06 84 LYS A C 1
ATOM 621 O O . LYS A 1 84 ? 7.614 -1.379 -11.564 1.00 95.06 84 LYS A O 1
ATOM 626 N N . SER A 1 85 ? 9.468 -2.622 -11.774 1.00 91.62 85 SER A N 1
ATOM 627 C CA . SER A 1 85 ? 9.938 -2.051 -13.028 1.00 91.62 85 SER A CA 1
ATOM 628 C C . SER A 1 85 ? 10.298 -3.183 -13.979 1.00 91.62 85 SER A C 1
ATOM 630 O O . SER A 1 85 ? 11.111 -4.048 -13.671 1.00 91.62 85 SER A O 1
ATOM 632 N N . PHE A 1 86 ? 9.649 -3.191 -15.126 1.00 89.19 86 PHE A N 1
ATOM 633 C CA . PHE A 1 86 ? 9.835 -4.112 -16.231 1.00 89.19 86 PHE A CA 1
ATOM 634 C C . PHE A 1 86 ? 10.122 -3.281 -17.489 1.00 89.19 86 PHE A C 1
ATOM 636 O O . PHE A 1 86 ? 9.868 -2.072 -17.515 1.00 89.19 86 PHE A O 1
ATOM 643 N N . PRO A 1 87 ? 10.589 -3.898 -18.580 1.00 87.38 87 PRO A N 1
ATOM 644 C CA . PRO A 1 87 ? 10.728 -3.193 -19.847 1.00 87.38 87 PRO A CA 1
ATOM 645 C C . PRO A 1 87 ? 9.395 -2.551 -20.248 1.00 87.38 87 PRO A C 1
ATOM 647 O O . PRO A 1 87 ? 8.376 -3.232 -20.360 1.00 87.38 87 PRO A O 1
ATOM 650 N N . PHE A 1 88 ? 9.405 -1.229 -20.428 1.00 88.62 88 PHE A N 1
ATOM 651 C CA . PHE A 1 88 ? 8.246 -0.394 -20.769 1.00 88.62 88 PHE A CA 1
ATOM 652 C C . PHE A 1 88 ? 7.118 -0.308 -19.728 1.00 88.62 88 PHE A C 1
ATOM 654 O O . PHE A 1 88 ? 6.209 0.497 -19.921 1.00 88.62 88 PHE A O 1
ATOM 661 N N . TYR A 1 89 ? 7.166 -1.063 -18.628 1.00 92.25 89 TYR A N 1
ATOM 662 C CA . TYR A 1 89 ? 6.152 -1.039 -17.573 1.00 92.25 89 TYR A CA 1
ATOM 663 C C . TYR A 1 89 ? 6.775 -0.720 -16.227 1.00 92.25 89 TYR A C 1
ATOM 665 O O . TYR A 1 89 ? 7.703 -1.387 -15.795 1.00 92.25 89 TYR A O 1
ATOM 673 N N . GLN A 1 90 ? 6.207 0.228 -15.499 1.00 95.06 90 GLN A N 1
ATOM 674 C CA . GLN A 1 90 ? 6.607 0.469 -14.118 1.00 95.06 90 GLN A CA 1
ATOM 675 C C . GLN A 1 90 ? 5.396 0.778 -13.255 1.00 95.06 90 GLN A C 1
ATOM 677 O O . GLN A 1 90 ? 4.379 1.280 -13.741 1.00 95.06 90 GLN A O 1
ATOM 682 N N . GLY A 1 91 ? 5.497 0.477 -11.970 1.00 96.88 91 GLY A N 1
ATOM 683 C CA . GLY A 1 91 ? 4.400 0.704 -11.054 1.00 96.88 91 GLY A CA 1
ATOM 684 C C . GLY A 1 91 ? 4.718 0.440 -9.605 1.00 96.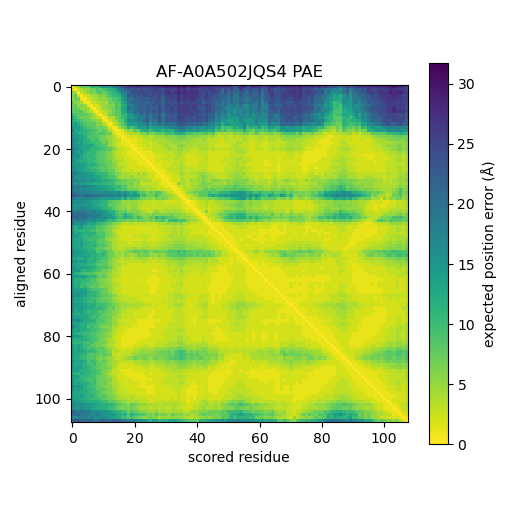88 91 GLY A C 1
ATOM 685 O O . GLY A 1 91 ? 5.789 -0.049 -9.240 1.00 96.88 91 GLY A O 1
ATOM 686 N N . TYR A 1 92 ? 3.733 0.778 -8.788 1.00 97.81 92 TYR A N 1
ATOM 687 C CA . TYR A 1 92 ? 3.752 0.533 -7.359 1.00 97.81 92 TYR A CA 1
ATOM 688 C C . TYR A 1 92 ? 2.719 -0.523 -7.011 1.00 97.81 92 TYR A C 1
ATOM 690 O O . TYR A 1 92 ? 1.614 -0.529 -7.550 1.00 97.81 92 TYR A O 1
ATOM 698 N N . VAL A 1 93 ? 3.093 -1.392 -6.084 1.00 97.88 93 VAL A N 1
ATOM 699 C CA . VAL A 1 93 ? 2.245 -2.435 -5.522 1.00 97.88 93 VAL A CA 1
ATOM 700 C C . VAL A 1 93 ? 2.226 -2.245 -4.022 1.00 97.88 93 VAL A C 1
ATOM 702 O O . VAL A 1 93 ? 3.276 -2.192 -3.383 1.00 97.88 93 VAL A O 1
ATOM 705 N N . THR A 1 94 ? 1.031 -2.085 -3.474 1.00 98.12 94 THR A N 1
ATOM 706 C CA . THR A 1 94 ? 0.791 -1.971 -2.040 1.00 98.12 94 THR A CA 1
ATOM 707 C C . THR A 1 94 ? -0.002 -3.174 -1.578 1.00 98.12 94 THR A C 1
ATOM 709 O O . THR A 1 94 ? -1.052 -3.482 -2.138 1.00 98.12 94 THR A O 1
ATOM 712 N N . GLU A 1 95 ? 0.477 -3.820 -0.529 1.00 97.94 95 GLU A N 1
ATOM 713 C CA . GLU A 1 95 ? -0.220 -4.911 0.140 1.00 97.94 95 GLU A CA 1
ATOM 714 C C . GLU A 1 95 ? -0.423 -4.568 1.606 1.00 97.94 95 GLU A C 1
ATOM 716 O O . GLU A 1 95 ? 0.387 -3.840 2.164 1.00 97.94 95 GLU A O 1
ATOM 72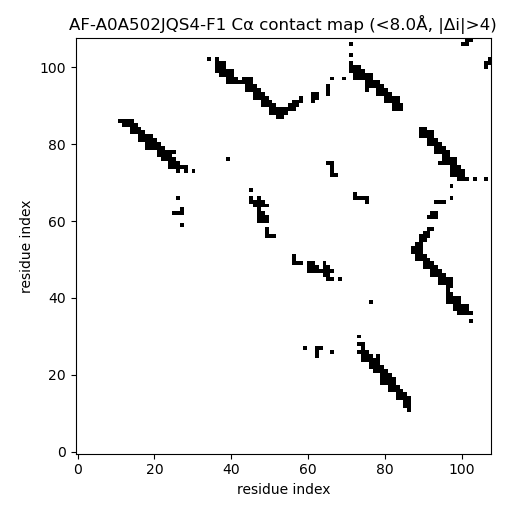1 N N . GLY A 1 96 ? -1.462 -5.087 2.247 1.00 97.50 96 GLY A N 1
ATOM 722 C CA . GLY A 1 96 ? -1.659 -4.910 3.686 1.00 97.50 96 GLY A CA 1
ATOM 723 C C . GLY A 1 96 ? -3.036 -5.359 4.149 1.00 97.50 96 GLY A C 1
ATOM 724 O O . GLY A 1 96 ? -3.890 -5.718 3.343 1.00 97.50 96 GLY A O 1
ATOM 725 N N . ASN A 1 97 ? -3.259 -5.338 5.455 1.00 97.38 97 ASN A N 1
ATOM 726 C CA . ASN A 1 97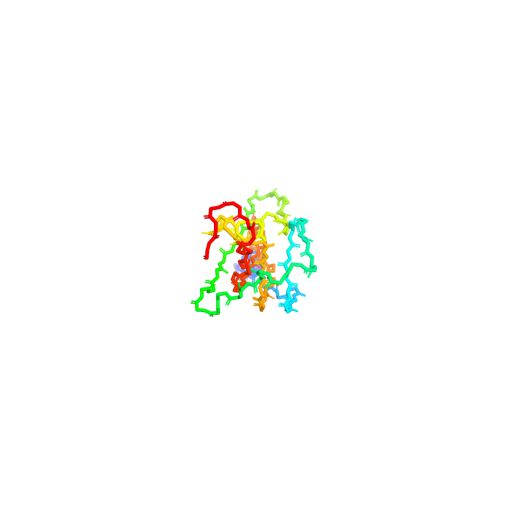 ? -4.543 -5.679 6.062 1.00 97.38 97 ASN A CA 1
ATOM 727 C C . ASN A 1 97 ? -5.414 -4.430 6.189 1.00 97.38 97 ASN A C 1
ATOM 729 O O . ASN A 1 97 ? -4.937 -3.392 6.649 1.00 97.38 97 ASN A O 1
ATOM 733 N N . LEU A 1 98 ? -6.694 -4.516 5.837 1.00 95.94 98 LEU A N 1
ATOM 734 C CA . LEU A 1 98 ? -7.587 -3.355 5.875 1.00 95.94 98 LEU A CA 1
ATOM 735 C C . LEU A 1 98 ? -7.812 -2.850 7.310 1.00 95.94 98 LEU A C 1
ATOM 737 O O . LEU A 1 98 ? -8.177 -3.613 8.208 1.00 95.94 98 LEU A O 1
ATOM 741 N N . ILE A 1 99 ? -7.656 -1.540 7.502 1.00 94.88 99 ILE A N 1
ATOM 742 C CA . ILE A 1 99 ? -8.127 -0.816 8.685 1.00 94.88 99 ILE A CA 1
ATOM 743 C C . ILE A 1 99 ? -9.524 -0.292 8.365 1.00 94.88 99 ILE A C 1
ATOM 745 O O . ILE A 1 99 ? -9.683 0.567 7.498 1.00 94.88 99 ILE A O 1
ATOM 749 N N . ILE A 1 100 ? -10.529 -0.814 9.061 1.00 94.12 100 ILE A N 1
ATOM 750 C CA . ILE A 1 100 ? -11.938 -0.454 8.912 1.00 94.12 100 ILE A CA 1
ATOM 751 C C . ILE A 1 100 ? -12.312 0.595 9.949 1.00 94.12 100 ILE A C 1
ATOM 753 O O . ILE A 1 100 ? -12.002 0.417 11.124 1.00 94.12 100 ILE A O 1
ATOM 757 N N . ASP A 1 101 ? -13.020 1.643 9.537 1.00 93.00 101 ASP A N 1
ATOM 758 C CA . ASP A 1 101 ? -13.650 2.588 10.459 1.00 93.00 101 ASP A CA 1
ATOM 759 C C . ASP A 1 101 ? -15.147 2.287 10.580 1.00 93.00 101 ASP A C 1
ATOM 761 O O . ASP A 1 101 ? -15.931 2.520 9.657 1.00 93.00 101 ASP A O 1
ATOM 765 N N . ARG A 1 102 ? -15.555 1.762 11.740 1.00 91.44 102 ARG A N 1
ATOM 766 C CA . ARG A 1 102 ? -16.968 1.483 12.049 1.00 91.44 102 ARG A CA 1
ATOM 767 C C . ARG A 1 102 ? -17.782 2.744 12.346 1.00 91.44 102 ARG A C 1
ATOM 769 O O . ARG A 1 102 ? -19.000 2.664 12.454 1.00 91.44 102 ARG A O 1
ATOM 776 N N . GLY A 1 103 ? -17.131 3.898 12.495 1.00 88.38 103 GLY A N 1
ATOM 777 C CA . GLY A 1 103 ? -17.799 5.189 12.631 1.00 88.38 103 GLY A CA 1
ATOM 778 C C . GLY A 1 103 ? -18.369 5.715 11.311 1.00 88.38 103 GLY A C 1
ATOM 779 O O . GLY A 1 103 ? -19.196 6.626 11.329 1.00 88.38 103 GLY A O 1
ATOM 780 N N . LEU A 1 104 ? -17.958 5.151 10.169 1.00 87.94 104 LEU A N 1
ATOM 781 C CA . LEU A 1 104 ? -18.468 5.556 8.863 1.00 87.94 104 LEU A CA 1
ATOM 782 C C . LEU A 1 104 ? -19.926 5.104 8.655 1.00 87.94 104 LEU A C 1
ATOM 784 O O . LEU A 1 104 ? -20.312 3.999 9.053 1.00 87.94 104 LEU A O 1
ATOM 788 N N . PRO A 1 105 ? -20.757 5.924 7.986 1.00 86.88 105 PRO A N 1
ATOM 789 C CA . PRO A 1 105 ? -22.155 5.590 7.746 1.00 86.88 105 PRO A CA 1
ATOM 790 C C . PRO A 1 105 ? -22.276 4.307 6.911 1.00 86.88 105 PRO A C 1
ATOM 792 O O . PRO A 1 105 ? -21.763 4.209 5.798 1.00 86.88 105 PRO A O 1
ATOM 795 N N . GLY A 1 106 ? -22.987 3.312 7.449 1.00 86.06 106 GLY A N 1
ATOM 796 C CA . GLY A 1 106 ? -23.196 2.024 6.779 1.00 86.06 106 GLY A CA 1
ATOM 797 C C . GLY A 1 106 ? -22.030 1.036 6.904 1.00 86.06 106 GLY A C 1
ATOM 798 O O . GLY A 1 106 ? -21.965 0.094 6.106 1.00 86.06 106 GLY A O 1
ATOM 799 N N . CYS A 1 107 ? -21.148 1.248 7.885 1.00 86.19 107 CYS A N 1
ATOM 800 C CA . CYS A 1 107 ? -20.041 0.373 8.261 1.00 86.19 107 CYS A CA 1
ATOM 801 C C . CYS A 1 107 ? -20.264 -0.176 9.678 1.00 86.19 107 CYS A C 1
ATOM 803 O O . CYS A 1 107 ? -20.661 0.565 10.573 1.00 86.19 107 CYS A O 1
ATOM 805 N N . ARG A 1 108 ? -20.081 -1.486 9.872 1.00 72.44 108 ARG A N 1
ATOM 806 C CA . ARG A 1 108 ? -20.236 -2.185 11.159 1.00 72.44 108 ARG A CA 1
ATOM 807 C C . ARG A 1 108 ? -19.098 -3.173 11.358 1.00 72.44 108 ARG A C 1
ATOM 809 O O . ARG A 1 108 ? -18.613 -3.721 10.348 1.00 72.44 108 ARG A O 1
#

Sequence (108 aa):
MKSLVCLCAVGLLSACTARIGDFTALTTKNINLDSKNFVVKRDTRVTGEDMKFLGIPNIKNAVDNAIQKDKCAVGLSDAVLTIKSFPFYQGYVTEGNLIIDRGLPGCR